Protein AF-E2Q698-F1 (afdb_monomer_lite)

Foldseek 3Di:
DVQLLVVLVVVCVVVVFDDDPCNSVVDPSQQQADPVRHGDPVSSCVVCVVRVCVVDPPDDPCVPVPDPDPPPDPDPPPPPVVVPDD

Sequence (86 aa):
MRLAHAELRVEATRAGIDLPDGFVELLDLSKLLGEDGEPSADAIGLALQPFQELKKPKFIQNLGLGRQGPSYAPAAHVSLDARERH

pLDDT: mean 76.77, std 12.14, range [50.34, 90.12]

Organism: Streptomyces clavuligerus (NCBI:txid1901)

Structure (mmCIF, N/CA/C/O backbone):
data_AF-E2Q698-F1
#
_entry.id   AF-E2Q698-F1
#
loop_
_atom_site.group_PDB
_atom_site.id
_atom_site.type_symbol
_atom_site.label_atom_id
_atom_site.label_alt_id
_atom_site.label_comp_id
_atom_site.label_asym_id
_atom_site.label_entity_id
_atom_site.label_seq_id
_atom_site.pdbx_PDB_ins_code
_atom_site.Cartn_x
_atom_site.Cartn_y
_atom_site.Cartn_z
_atom_site.occupancy
_atom_site.B_iso_or_equiv
_atom_site.auth_seq_id
_atom_site.auth_comp_id
_atom_site.auth_asym_id
_atom_site.auth_atom_id
_atom_site.pdbx_PDB_model_num
ATOM 1 N N . MET A 1 1 ? -10.668 -3.198 12.289 1.00 59.81 1 MET A N 1
ATOM 2 C CA . MET A 1 1 ? -9.439 -3.739 11.654 1.00 59.81 1 MET A CA 1
ATOM 3 C C . MET A 1 1 ? -9.704 -4.558 10.389 1.00 59.81 1 MET A C 1
ATOM 5 O O . MET A 1 1 ? -9.099 -4.255 9.374 1.00 59.81 1 MET A O 1
ATOM 9 N N . ARG A 1 2 ? -10.614 -5.548 10.387 1.00 65.50 2 ARG A N 1
ATOM 10 C CA . ARG A 1 2 ? -10.896 -6.385 9.194 1.00 65.50 2 ARG A CA 1
ATOM 11 C C . ARG A 1 2 ? -11.407 -5.597 7.970 1.00 65.50 2 ARG A C 1
ATOM 13 O O . ARG A 1 2 ? -11.191 -6.028 6.845 1.00 65.50 2 ARG A O 1
ATOM 20 N N . LEU A 1 3 ? -12.042 -4.444 8.203 1.00 77.56 3 LEU A N 1
ATOM 21 C CA . LEU A 1 3 ? -12.557 -3.558 7.157 1.00 77.56 3 LEU A CA 1
ATOM 22 C C . LEU A 1 3 ? -11.431 -2.862 6.372 1.00 77.56 3 LEU A C 1
ATOM 24 O O . LEU A 1 3 ? -11.434 -2.916 5.152 1.00 77.56 3 LEU A O 1
ATOM 28 N N . ALA A 1 4 ? -10.406 -2.330 7.047 1.00 80.31 4 ALA A N 1
ATOM 29 C CA . ALA A 1 4 ? -9.257 -1.697 6.387 1.00 80.31 4 ALA A CA 1
ATOM 30 C C . ALA A 1 4 ? -8.477 -2.670 5.482 1.00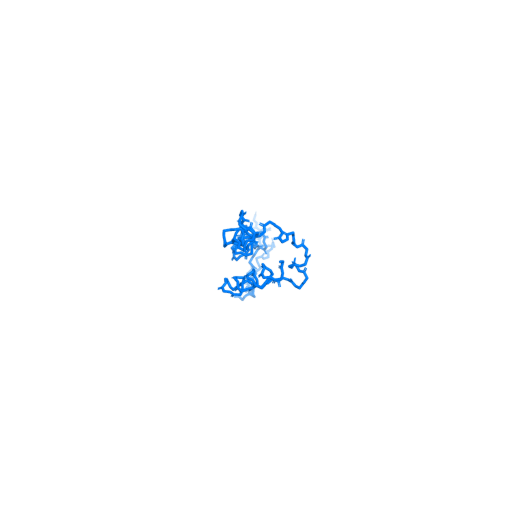 80.31 4 ALA A C 1
ATOM 32 O O . ALA A 1 4 ? -8.036 -2.294 4.400 1.00 80.31 4 ALA A O 1
ATOM 33 N N . HIS A 1 5 ? -8.356 -3.944 5.881 1.00 83.31 5 HIS A N 1
ATOM 34 C CA . HIS A 1 5 ? -7.806 -5.002 5.017 1.00 83.31 5 HIS A CA 1
ATOM 35 C C . HIS A 1 5 ? -8.631 -5.219 3.752 1.00 83.31 5 HIS A C 1
ATOM 37 O O . HIS A 1 5 ? -8.064 -5.423 2.680 1.00 83.31 5 HIS A O 1
ATOM 43 N N . ALA A 1 6 ? -9.957 -5.225 3.886 1.00 84.31 6 ALA A N 1
ATOM 44 C CA . ALA A 1 6 ? -10.853 -5.412 2.756 1.00 84.31 6 ALA A CA 1
ATOM 45 C C . ALA A 1 6 ? -10.772 -4.218 1.796 1.00 84.31 6 ALA A C 1
ATOM 47 O O . ALA A 1 6 ? -10.552 -4.429 0.608 1.00 84.31 6 ALA A O 1
ATOM 48 N N . GLU A 1 7 ? -10.846 -2.991 2.315 1.00 85.88 7 GLU A N 1
ATOM 49 C CA . GLU A 1 7 ? -10.769 -1.767 1.509 1.00 85.88 7 GLU A CA 1
ATOM 50 C C . GLU A 1 7 ? -9.427 -1.644 0.780 1.00 85.88 7 GLU A C 1
ATOM 52 O O . GLU A 1 7 ? -9.399 -1.418 -0.427 1.00 85.88 7 GLU A O 1
ATOM 57 N N . LEU A 1 8 ? -8.306 -1.917 1.459 1.00 87.56 8 LEU A N 1
ATOM 58 C CA . LEU A 1 8 ? -6.984 -1.928 0.826 1.00 87.56 8 LEU A CA 1
ATOM 59 C C . LEU A 1 8 ? -6.911 -2.926 -0.341 1.00 87.56 8 LEU A C 1
ATOM 61 O O . LEU A 1 8 ? -6.362 -2.609 -1.394 1.00 87.56 8 LEU A O 1
ATOM 65 N N . ARG A 1 9 ? -7.462 -4.136 -0.171 1.00 86.75 9 ARG A N 1
ATOM 66 C CA . ARG A 1 9 ? -7.483 -5.161 -1.230 1.00 86.75 9 ARG A CA 1
ATOM 67 C C . ARG A 1 9 ? -8.396 -4.770 -2.388 1.00 86.75 9 ARG A C 1
ATOM 69 O O . ARG A 1 9 ? -8.048 -5.022 -3.541 1.00 86.75 9 ARG A O 1
ATOM 76 N N . VAL A 1 10 ? -9.544 -4.160 -2.100 1.00 88.56 10 VAL A N 1
ATOM 77 C CA . VAL A 1 10 ? -10.471 -3.660 -3.123 1.00 88.56 10 VAL A CA 1
ATOM 78 C C . VAL A 1 10 ? -9.801 -2.558 -3.940 1.00 88.56 10 VAL A C 1
ATOM 80 O O . VAL A 1 10 ? -9.802 -2.638 -5.168 1.00 88.56 10 VAL A O 1
ATOM 83 N N . GLU A 1 11 ? -9.167 -1.586 -3.286 1.00 88.50 11 GLU A N 1
ATOM 84 C CA . GLU A 1 11 ? -8.463 -0.492 -3.960 1.00 88.50 11 GLU A CA 1
ATOM 85 C C . GLU A 1 11 ? -7.238 -0.972 -4.747 1.00 88.50 11 GLU A C 1
ATOM 87 O O . GLU A 1 11 ? -7.047 -0.570 -5.895 1.00 88.50 11 GLU A O 1
ATOM 92 N N . ALA A 1 12 ? -6.455 -1.914 -4.212 1.00 87.06 12 ALA A N 1
ATOM 93 C CA . ALA A 1 12 ? -5.353 -2.529 -4.954 1.00 87.06 12 ALA A CA 1
ATOM 94 C C . ALA A 1 12 ? -5.846 -3.224 -6.234 1.00 87.06 12 ALA A C 1
ATOM 96 O O . ALA A 1 12 ? -5.292 -3.014 -7.315 1.00 87.06 12 ALA A O 1
ATOM 97 N N . THR A 1 13 ? -6.942 -3.981 -6.129 1.00 87.94 13 THR A N 1
ATOM 98 C CA . THR A 1 13 ? -7.567 -4.655 -7.276 1.00 87.94 13 THR A CA 1
ATOM 99 C C . THR A 1 13 ? -8.062 -3.642 -8.310 1.00 87.94 13 THR A C 1
ATOM 101 O O . THR A 1 13 ? -7.794 -3.796 -9.501 1.00 87.94 13 THR A O 1
ATOM 104 N N . ARG A 1 14 ? -8.735 -2.568 -7.870 1.00 86.06 14 ARG A N 1
ATOM 105 C CA . ARG A 1 14 ? -9.192 -1.470 -8.742 1.00 86.06 14 ARG A CA 1
ATOM 106 C C . ARG A 1 14 ? -8.031 -0.787 -9.466 1.00 86.06 14 ARG A C 1
ATOM 108 O O . ARG A 1 14 ? -8.160 -0.452 -10.640 1.00 86.06 14 ARG A O 1
ATOM 115 N N . ALA A 1 15 ? -6.894 -0.626 -8.795 1.00 84.94 15 ALA A N 1
ATOM 116 C CA . ALA A 1 15 ? -5.679 -0.046 -9.362 1.00 84.94 15 ALA A CA 1
ATOM 117 C C . ALA A 1 15 ? -4.865 -1.025 -10.241 1.00 84.94 15 ALA A C 1
ATOM 119 O O . ALA A 1 15 ? -3.832 -0.642 -10.810 1.00 84.94 15 ALA A O 1
ATOM 120 N N . GLY A 1 16 ? -5.304 -2.284 -10.366 1.00 84.25 16 GLY A N 1
ATOM 121 C CA . GLY A 1 16 ? -4.577 -3.335 -11.079 1.00 84.25 16 GLY A CA 1
ATOM 122 C C . GLY A 1 16 ? -3.197 -3.579 -10.468 1.00 84.25 16 GLY A C 1
ATOM 123 O O . GLY A 1 16 ? -2.192 -3.566 -11.189 1.00 84.25 16 GLY A O 1
ATOM 124 N N . ILE A 1 17 ? -3.154 -3.669 -9.138 1.00 87.75 17 ILE A N 1
ATOM 125 C CA . ILE A 1 17 ? -1.975 -3.967 -8.328 1.00 87.75 17 ILE A CA 1
ATOM 126 C C . ILE A 1 17 ? -2.161 -5.355 -7.721 1.00 87.75 17 ILE A C 1
ATOM 128 O O . ILE A 1 17 ? -3.064 -5.566 -6.911 1.00 87.75 17 ILE A O 1
ATOM 132 N N . ASP A 1 18 ? -1.259 -6.270 -8.064 1.00 87.12 18 ASP A N 1
ATOM 133 C CA . ASP A 1 18 ? -1.162 -7.566 -7.402 1.00 87.12 18 ASP A CA 1
ATOM 134 C C . ASP A 1 18 ? -0.307 -7.415 -6.140 1.00 87.12 18 ASP A C 1
ATOM 136 O O . ASP A 1 18 ? 0.911 -7.225 -6.204 1.00 87.12 18 ASP A O 1
ATOM 140 N N . LEU A 1 19 ? -0.960 -7.451 -4.977 1.00 85.94 19 LEU A N 1
ATOM 141 C CA . LEU A 1 19 ? -0.270 -7.433 -3.690 1.00 85.94 19 LEU A CA 1
ATOM 142 C C . LEU A 1 19 ? 0.311 -8.825 -3.395 1.00 85.94 19 LEU A C 1
ATOM 144 O O . LEU A 1 19 ? -0.417 -9.809 -3.528 1.00 85.94 19 LEU A O 1
ATOM 148 N N . PRO A 1 20 ? 1.577 -8.929 -2.950 1.00 85.88 20 PRO A N 1
ATOM 149 C CA . PRO A 1 20 ? 2.158 -10.211 -2.568 1.00 85.88 20 PRO A CA 1
ATOM 150 C C . PRO A 1 20 ? 1.387 -10.883 -1.426 1.00 85.88 20 PRO A C 1
ATOM 152 O O . PRO A 1 20 ? 0.896 -10.211 -0.511 1.00 85.88 20 PRO A O 1
ATOM 155 N N . ASP A 1 21 ? 1.343 -12.214 -1.441 1.00 85.00 21 ASP A N 1
ATOM 156 C CA . ASP A 1 21 ? 0.735 -12.992 -0.362 1.00 85.00 21 ASP A CA 1
ATOM 157 C C . ASP A 1 21 ? 1.375 -12.646 0.991 1.00 85.00 21 ASP A C 1
ATOM 159 O O . ASP A 1 21 ? 2.592 -12.493 1.112 1.00 85.00 21 ASP A O 1
ATOM 163 N N . GLY A 1 22 ? 0.539 -12.466 2.015 1.00 83.56 22 GLY A N 1
ATOM 164 C CA . GLY A 1 22 ? 0.975 -12.083 3.362 1.00 83.56 22 GLY A CA 1
ATOM 165 C C . GLY A 1 22 ? 1.443 -10.628 3.517 1.00 83.56 22 GLY A C 1
ATOM 166 O O . GLY A 1 22 ? 1.572 -10.160 4.643 1.00 83.56 22 GLY A O 1
ATOM 167 N N . PHE A 1 23 ? 1.622 -9.847 2.441 1.00 86.12 23 PHE A N 1
ATOM 168 C CA . PHE A 1 23 ? 2.053 -8.440 2.542 1.00 86.12 23 PHE A CA 1
ATOM 169 C C . PHE A 1 23 ? 1.124 -7.614 3.437 1.00 86.12 23 PHE A C 1
ATOM 171 O O . PHE A 1 23 ? 1.555 -6.861 4.305 1.00 86.12 23 PHE A O 1
ATOM 178 N N . VAL A 1 24 ? -0.177 -7.810 3.248 1.00 84.38 24 VAL A N 1
ATOM 179 C CA . VAL A 1 24 ? -1.233 -7.093 3.964 1.00 84.38 24 VAL A CA 1
ATOM 180 C C . VAL A 1 24 ? -1.223 -7.401 5.474 1.00 84.38 24 VAL A C 1
ATOM 182 O O . VAL A 1 24 ? -1.695 -6.590 6.267 1.00 84.38 24 VAL A O 1
ATOM 185 N N . GLU A 1 25 ? -0.653 -8.534 5.893 1.00 86.00 25 GLU A N 1
ATOM 186 C CA . GLU A 1 25 ? -0.509 -8.936 7.303 1.00 86.00 25 GLU A CA 1
ATOM 187 C C . GLU A 1 25 ? 0.691 -8.266 7.986 1.00 86.00 25 GLU A C 1
ATOM 189 O O . GLU A 1 25 ? 0.717 -8.154 9.209 1.00 86.00 25 GLU A O 1
ATOM 194 N N . LEU A 1 26 ? 1.659 -7.785 7.199 1.00 84.75 26 LEU A N 1
ATOM 195 C CA . LEU A 1 26 ? 2.826 -7.042 7.681 1.00 84.75 26 LEU A CA 1
ATOM 196 C C . LEU A 1 26 ? 2.537 -5.548 7.872 1.00 84.75 26 LEU A C 1
ATOM 198 O O . LEU A 1 26 ? 3.341 -4.836 8.473 1.00 84.75 26 LEU A O 1
ATOM 202 N N . LEU A 1 27 ? 1.413 -5.059 7.344 1.00 85.25 27 LEU A N 1
ATOM 203 C CA . LEU A 1 27 ? 1.030 -3.657 7.441 1.00 85.25 27 LEU A CA 1
ATOM 204 C C . LEU A 1 27 ? 0.396 -3.343 8.797 1.00 85.25 27 LEU A C 1
ATOM 206 O O . LEU A 1 27 ? -0.545 -4.003 9.238 1.00 85.25 27 LEU A O 1
ATOM 210 N N . ASP A 1 28 ? 0.857 -2.256 9.415 1.00 87.12 28 ASP A N 1
ATOM 211 C CA . ASP A 1 28 ? 0.178 -1.655 10.561 1.00 87.12 28 ASP A CA 1
ATOM 212 C C . ASP A 1 28 ? -1.121 -0.975 10.102 1.00 87.12 28 ASP A C 1
ATOM 214 O O . ASP A 1 28 ? -1.130 0.148 9.594 1.00 87.12 28 ASP A O 1
ATOM 218 N N . LEU A 1 29 ? -2.240 -1.672 10.295 1.00 83.94 29 LEU A N 1
ATOM 219 C CA . LEU A 1 29 ? -3.563 -1.231 9.846 1.00 83.94 29 LEU A CA 1
ATOM 220 C C . LEU A 1 29 ? -4.073 0.012 10.559 1.00 83.94 29 LEU A C 1
ATOM 222 O O . LEU A 1 29 ? -4.956 0.673 10.023 1.00 83.94 29 LEU A O 1
ATOM 226 N N . SER A 1 30 ? -3.523 0.356 11.726 1.00 85.62 30 SER A N 1
ATOM 227 C CA . SER A 1 30 ? -3.885 1.603 12.404 1.00 85.62 30 SER A CA 1
ATOM 228 C C . SE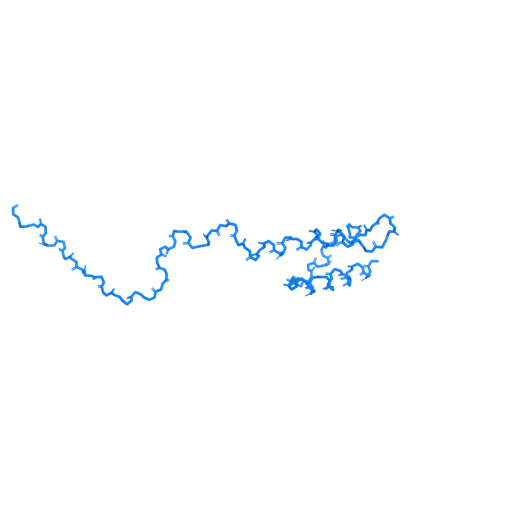R A 1 30 ? -3.507 2.832 11.574 1.00 85.62 30 SER A C 1
ATOM 230 O O . SER A 1 30 ? -4.154 3.867 11.682 1.00 85.62 30 SER A O 1
ATOM 232 N N . LYS A 1 31 ? -2.504 2.705 10.694 1.00 87.19 31 LYS A N 1
ATOM 233 C CA . LYS A 1 31 ? -2.053 3.767 9.785 1.00 87.19 31 LYS A CA 1
ATOM 234 C C . LYS A 1 31 ? -2.929 3.931 8.548 1.00 87.19 31 LYS A C 1
ATOM 236 O O . LYS A 1 31 ? -2.752 4.900 7.823 1.00 87.19 31 LYS A O 1
ATOM 241 N N . LEU A 1 32 ? -3.845 2.994 8.304 1.00 87.00 32 LEU A N 1
ATOM 242 C CA . LEU A 1 32 ? -4.803 3.054 7.198 1.00 87.00 32 LEU A CA 1
ATOM 243 C C . LEU A 1 32 ? -6.147 3.652 7.626 1.00 87.00 32 LEU A C 1
ATOM 245 O O . LEU A 1 32 ? -7.059 3.736 6.808 1.00 87.00 32 LEU A O 1
ATOM 249 N N . LEU A 1 33 ? -6.287 4.024 8.898 1.00 88.69 33 LEU A N 1
ATOM 250 C CA . LEU A 1 33 ? -7.505 4.607 9.444 1.00 88.69 33 LEU A CA 1
ATOM 251 C C . LEU A 1 33 ? -7.389 6.133 9.505 1.00 88.69 33 LEU A C 1
ATOM 253 O O . LEU A 1 33 ? -6.303 6.674 9.717 1.00 88.69 33 LEU A O 1
ATOM 257 N N . GLY A 1 34 ? -8.514 6.814 9.315 1.00 85.81 34 GLY A N 1
ATOM 258 C CA . GLY A 1 34 ? -8.671 8.240 9.565 1.00 85.81 34 GLY A CA 1
ATOM 259 C C . GLY A 1 34 ? -8.787 8.557 11.056 1.00 85.81 34 GLY A C 1
ATOM 260 O O . GLY A 1 34 ? -8.766 7.673 11.915 1.00 85.81 34 GLY A O 1
ATOM 261 N N . GLU A 1 35 ? -8.927 9.844 11.370 1.00 83.56 35 GLU A N 1
ATOM 262 C CA . GLU A 1 35 ? -9.101 10.331 12.749 1.00 83.56 35 GLU A CA 1
ATOM 263 C C . GLU A 1 35 ? -10.396 9.820 13.407 1.00 83.56 35 GLU A C 1
ATOM 265 O O . GLU A 1 35 ? -10.501 9.762 14.630 1.00 83.56 35 GLU A O 1
ATOM 270 N N . ASP A 1 36 ? -11.365 9.414 12.589 1.00 84.25 36 ASP A N 1
ATOM 271 C CA . ASP A 1 36 ? -12.640 8.807 12.966 1.00 84.25 36 ASP A CA 1
ATOM 272 C C . ASP A 1 36 ? -12.556 7.289 13.206 1.00 84.25 36 ASP A C 1
ATOM 274 O O . ASP A 1 36 ? -13.513 6.685 13.692 1.00 84.25 36 ASP A O 1
ATOM 278 N N . GLY A 1 37 ? -11.411 6.666 12.913 1.00 81.81 37 GLY A N 1
ATOM 279 C CA . GLY A 1 37 ? -11.216 5.222 13.023 1.00 81.81 37 GLY A CA 1
ATOM 280 C C . GLY A 1 37 ? -11.770 4.417 11.844 1.00 81.81 37 GLY A C 1
ATOM 281 O O . GLY A 1 37 ? -11.694 3.185 11.879 1.00 81.81 37 GLY A O 1
ATOM 282 N N . GLU A 1 38 ? -12.275 5.080 10.800 1.00 88.75 38 GLU A N 1
ATOM 283 C CA . GLU A 1 38 ? -12.721 4.451 9.555 1.00 88.75 38 GLU A CA 1
ATOM 284 C C . GLU A 1 38 ? -11.578 4.381 8.526 1.00 88.75 38 GLU A C 1
ATOM 286 O O . GLU A 1 38 ? -10.600 5.123 8.632 1.00 88.75 38 GLU A O 1
ATOM 291 N N . PRO A 1 39 ? -11.626 3.476 7.531 1.00 87.62 39 PR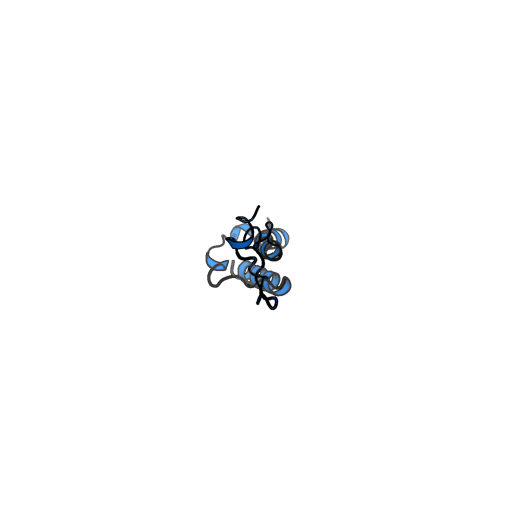O A N 1
ATOM 292 C CA . PRO A 1 39 ? -10.596 3.388 6.498 1.00 87.62 39 PRO A CA 1
ATOM 293 C C . PRO A 1 39 ? -10.433 4.708 5.730 1.00 87.62 39 PRO A C 1
ATOM 295 O O . PRO A 1 39 ? -11.374 5.213 5.123 1.00 87.62 39 PRO A O 1
ATOM 298 N N . SER A 1 40 ? -9.214 5.246 5.717 1.00 90.12 40 SER A N 1
ATOM 299 C CA . SER A 1 40 ? -8.886 6.475 4.999 1.00 90.12 40 SER A CA 1
ATOM 300 C C . SER A 1 40 ? -8.446 6.161 3.572 1.00 90.12 40 SER A C 1
ATOM 302 O O . SER A 1 40 ? -7.420 5.513 3.351 1.00 90.12 40 SER A O 1
ATOM 304 N N . ALA A 1 41 ? -9.203 6.666 2.595 1.00 88.25 41 ALA A N 1
ATOM 305 C CA . ALA A 1 41 ? -8.876 6.529 1.177 1.00 88.25 41 ALA A CA 1
ATOM 306 C C . ALA A 1 41 ? -7.503 7.137 0.836 1.00 88.25 41 ALA A C 1
ATOM 308 O O . ALA A 1 41 ? -6.751 6.552 0.059 1.00 88.25 41 ALA A O 1
ATOM 309 N N . ASP A 1 42 ? -7.143 8.257 1.467 1.00 88.44 42 ASP A N 1
ATOM 310 C CA . ASP A 1 42 ? -5.858 8.927 1.245 1.00 88.44 42 ASP A CA 1
ATOM 311 C C . ASP A 1 42 ? -4.688 8.078 1.759 1.00 88.44 42 ASP A C 1
ATOM 313 O O . ASP A 1 42 ? -3.697 7.873 1.054 1.00 88.44 42 ASP A O 1
ATOM 317 N N . ALA A 1 43 ? -4.815 7.527 2.971 1.00 89.94 43 ALA A N 1
ATOM 318 C CA . ALA A 1 43 ? -3.790 6.666 3.557 1.00 89.94 43 ALA A CA 1
ATOM 319 C C . ALA A 1 43 ? -3.619 5.362 2.762 1.00 89.94 43 ALA A C 1
ATOM 321 O O . ALA A 1 43 ? -2.496 4.916 2.518 1.00 89.94 43 ALA A O 1
ATOM 322 N N . ILE A 1 44 ? -4.731 4.775 2.312 1.00 89.44 44 ILE A N 1
ATOM 323 C CA . ILE A 1 44 ? -4.740 3.597 1.438 1.00 89.44 44 ILE A CA 1
ATOM 324 C C . ILE A 1 44 ? -4.075 3.919 0.093 1.00 89.44 44 ILE A C 1
ATOM 326 O O . ILE A 1 44 ? -3.230 3.153 -0.370 1.00 89.44 44 ILE A O 1
ATOM 330 N N . GLY A 1 45 ? -4.388 5.068 -0.509 1.00 88.31 45 GLY A N 1
ATOM 331 C CA . GLY A 1 45 ? -3.766 5.525 -1.752 1.00 88.31 45 GLY A CA 1
ATOM 332 C C . GLY A 1 45 ? -2.247 5.667 -1.627 1.00 88.31 45 GLY A C 1
ATOM 333 O O . GLY A 1 45 ? -1.509 5.153 -2.470 1.00 88.31 45 GLY A O 1
ATOM 334 N N . LEU A 1 46 ? -1.770 6.278 -0.538 1.00 89.62 46 LEU A N 1
ATOM 335 C CA . LEU A 1 46 ? -0.338 6.392 -0.238 1.00 89.62 46 LEU A CA 1
ATOM 336 C C . LEU A 1 46 ? 0.331 5.025 -0.051 1.00 89.62 46 LEU A C 1
ATOM 338 O O . LEU A 1 46 ? 1.433 4.807 -0.552 1.00 89.62 46 LEU A O 1
ATOM 342 N N . ALA A 1 47 ? -0.335 4.084 0.622 1.00 89.06 47 ALA A N 1
ATOM 343 C CA . ALA A 1 47 ? 0.188 2.732 0.807 1.00 89.06 47 ALA A CA 1
ATOM 344 C C . ALA A 1 47 ? 0.341 1.970 -0.524 1.00 89.06 47 ALA A C 1
ATOM 346 O O . ALA A 1 47 ? 1.238 1.137 -0.664 1.00 89.06 47 ALA A O 1
ATOM 347 N N . LEU A 1 48 ? -0.512 2.263 -1.510 1.00 88.88 48 LEU A N 1
ATOM 348 C CA . LEU A 1 48 ? -0.501 1.618 -2.824 1.00 88.88 48 LEU A CA 1
ATOM 349 C C . LEU A 1 48 ? 0.398 2.320 -3.855 1.00 88.88 48 LEU A C 1
ATOM 351 O O . LEU A 1 48 ? 0.782 1.694 -4.846 1.00 88.88 48 LEU A O 1
ATOM 355 N N . GLN A 1 49 ? 0.778 3.580 -3.629 1.00 87.94 49 GLN A N 1
ATOM 356 C CA . GLN A 1 49 ? 1.602 4.374 -4.549 1.00 87.94 49 GLN A CA 1
ATOM 357 C C . GLN A 1 49 ? 2.896 3.664 -5.010 1.00 87.94 49 GLN A C 1
ATOM 359 O O . GLN A 1 49 ? 3.149 3.644 -6.221 1.00 87.94 49 GLN A O 1
ATOM 364 N N . PRO A 1 50 ? 3.691 3.009 -4.135 1.00 84.75 50 PRO A N 1
ATOM 365 C CA . PRO A 1 50 ? 4.933 2.356 -4.557 1.00 84.75 50 PRO A CA 1
ATOM 366 C C . PRO A 1 50 ? 4.720 1.273 -5.621 1.00 84.75 50 PRO A C 1
ATOM 368 O O . PRO A 1 50 ? 5.547 1.097 -6.514 1.00 84.75 50 PRO A O 1
ATOM 371 N N . PHE A 1 51 ? 3.586 0.571 -5.578 1.00 83.00 51 PHE A N 1
ATOM 372 C CA . PHE A 1 51 ? 3.266 -0.484 -6.539 1.00 83.00 51 PHE A CA 1
ATOM 373 C C . PHE A 1 51 ? 2.870 0.064 -7.916 1.00 83.00 51 PHE A C 1
ATOM 375 O O . PHE A 1 51 ? 3.008 -0.626 -8.928 1.00 83.00 51 PHE A O 1
ATOM 382 N N . GLN A 1 52 ? 2.414 1.316 -7.982 1.00 76.50 52 GLN A N 1
ATOM 383 C CA . GLN A 1 52 ? 2.116 1.990 -9.244 1.00 76.50 52 GLN A CA 1
ATOM 384 C C . GLN A 1 52 ? 3.392 2.502 -9.923 1.00 76.50 52 GLN A C 1
ATOM 386 O O . GLN A 1 52 ? 3.523 2.416 -11.146 1.00 76.50 52 GLN A O 1
ATOM 391 N N . GLU A 1 53 ? 4.359 2.983 -9.139 1.00 67.12 53 GLU A N 1
ATOM 392 C CA . GLU A 1 53 ? 5.633 3.512 -9.641 1.00 67.12 53 GLU A CA 1
ATOM 393 C C . GLU A 1 53 ? 6.534 2.420 -10.243 1.00 67.12 53 GLU A C 1
ATOM 395 O O . GLU A 1 53 ? 7.237 2.670 -11.224 1.00 67.12 53 GLU A O 1
ATOM 400 N N . LEU A 1 54 ? 6.435 1.176 -9.757 1.00 61.50 54 LEU A N 1
ATOM 401 C CA . LEU A 1 54 ? 7.151 0.021 -10.321 1.00 61.50 54 LEU A CA 1
ATOM 402 C C . LEU A 1 54 ? 6.806 -0.263 -11.795 1.00 61.50 54 LEU A C 1
ATOM 404 O O . LEU A 1 54 ? 7.608 -0.882 -12.495 1.00 61.50 54 LEU A O 1
ATOM 408 N N . LYS A 1 55 ? 5.665 0.228 -12.309 1.00 60.44 55 LYS A N 1
ATOM 409 C CA . LYS A 1 55 ? 5.297 0.095 -13.733 1.00 60.44 55 LYS A CA 1
ATOM 410 C C . LYS A 1 55 ? 6.226 0.888 -14.664 1.00 60.44 55 LYS A C 1
ATOM 412 O O . LYS A 1 55 ? 6.231 0.638 -15.869 1.00 60.44 55 LYS A O 1
ATOM 417 N N . LYS A 1 56 ? 7.016 1.836 -14.146 1.00 60.78 56 LYS A N 1
ATOM 418 C CA . LYS A 1 56 ? 7.979 2.623 -14.928 1.00 60.78 56 LYS A CA 1
ATOM 419 C C . LYS A 1 56 ? 9.351 2.560 -14.259 1.00 60.78 56 LYS A C 1
ATOM 421 O O . LYS A 1 56 ? 9.614 3.348 -13.352 1.00 60.78 56 LYS A O 1
ATOM 426 N N . PRO A 1 57 ? 10.250 1.653 -14.684 1.00 65.25 57 PRO A N 1
ATOM 427 C CA . PRO A 1 57 ? 11.578 1.604 -14.100 1.00 65.25 57 PRO A CA 1
ATOM 428 C C . PRO A 1 57 ? 12.268 2.957 -14.304 1.00 65.25 57 PRO A C 1
ATOM 430 O O . PRO A 1 57 ? 12.412 3.437 -15.428 1.00 65.25 57 PRO A O 1
ATOM 433 N N . LYS A 1 58 ? 12.684 3.578 -13.195 1.00 70.88 58 LYS A N 1
ATOM 434 C CA . LYS A 1 58 ? 13.373 4.881 -13.176 1.00 70.88 58 LYS A CA 1
ATOM 435 C C . LYS A 1 58 ? 14.664 4.872 -14.001 1.00 70.88 58 LYS A C 1
ATOM 437 O O . LYS A 1 58 ? 15.104 5.914 -14.477 1.00 70.88 58 LYS A O 1
ATOM 442 N N . PHE A 1 59 ? 15.255 3.693 -14.173 1.00 74.56 59 PHE A N 1
ATOM 443 C CA . PHE A 1 59 ? 16.473 3.476 -14.937 1.00 74.56 59 PHE A CA 1
ATOM 444 C C . PHE A 1 59 ? 16.221 2.493 -16.078 1.00 74.56 59 PHE A C 1
ATOM 446 O O . PHE A 1 59 ? 15.454 1.538 -15.945 1.00 74.56 59 PHE A O 1
ATOM 453 N N . ILE A 1 60 ? 16.892 2.726 -17.205 1.00 75.00 60 ILE A N 1
ATOM 454 C CA . ILE A 1 60 ? 16.845 1.837 -18.365 1.00 75.00 60 ILE A CA 1
ATOM 455 C C . ILE A 1 60 ? 17.493 0.508 -17.960 1.00 75.00 60 ILE A C 1
ATOM 457 O O . ILE A 1 60 ? 18.707 0.436 -17.797 1.00 75.00 60 ILE A O 1
ATOM 461 N N . GLN A 1 61 ? 16.682 -0.544 -17.833 1.00 73.81 61 GLN A N 1
ATOM 462 C CA . GLN A 1 61 ? 17.127 -1.876 -17.391 1.00 73.81 61 GLN A CA 1
ATOM 463 C C . GLN A 1 61 ? 18.186 -2.496 -18.318 1.00 73.81 61 GLN A C 1
ATOM 465 O O . GLN A 1 61 ? 18.983 -3.324 -17.895 1.00 73.81 61 GLN A O 1
ATOM 470 N N . ASN A 1 62 ? 18.223 -2.053 -19.577 1.00 72.69 62 ASN A N 1
ATOM 471 C CA . ASN A 1 62 ? 19.119 -2.582 -20.604 1.00 72.69 62 ASN A CA 1
ATOM 472 C C . ASN A 1 62 ? 20.325 -1.676 -20.898 1.00 72.69 62 ASN A C 1
ATOM 474 O O . ASN A 1 62 ? 21.030 -1.888 -21.888 1.00 72.69 62 ASN A O 1
ATOM 478 N N . LEU A 1 63 ? 20.567 -0.643 -20.085 1.00 77.56 63 LEU A N 1
ATOM 479 C CA . LEU A 1 63 ? 21.701 0.250 -20.297 1.00 77.56 63 LEU A CA 1
ATOM 480 C C . LEU A 1 63 ? 23.012 -0.518 -20.066 1.00 77.56 63 LEU A C 1
ATOM 482 O O . LEU A 1 63 ? 23.261 -1.022 -18.978 1.00 77.56 63 LEU A O 1
ATOM 486 N N . GLY A 1 64 ? 23.846 -0.619 -21.103 1.00 76.94 64 GLY A N 1
ATOM 487 C CA . GLY A 1 64 ? 25.124 -1.340 -21.050 1.00 76.94 64 GLY A CA 1
ATOM 488 C C . GLY A 1 64 ? 25.057 -2.833 -21.398 1.00 76.94 64 GLY A C 1
ATOM 489 O O . GLY A 1 64 ? 26.107 -3.447 -21.549 1.00 76.94 64 GLY A O 1
ATOM 490 N N . LEU A 1 65 ? 23.867 -3.412 -21.617 1.00 77.81 65 LEU A N 1
ATOM 491 C CA . LEU A 1 65 ? 23.725 -4.828 -22.007 1.00 77.81 65 LEU A CA 1
ATOM 492 C C . LEU A 1 65 ? 24.035 -5.105 -23.493 1.00 77.81 65 LEU A C 1
ATOM 494 O O . LEU A 1 65 ? 23.987 -6.254 -23.931 1.00 77.81 65 LEU A O 1
ATOM 498 N N . GLY A 1 66 ? 24.361 -4.071 -24.277 1.00 72.31 66 GLY A N 1
ATOM 499 C CA . GLY A 1 66 ? 24.559 -4.190 -25.722 1.00 72.31 66 GLY A CA 1
ATOM 500 C C . GLY A 1 66 ? 23.268 -4.551 -26.470 1.00 72.31 66 GLY A C 1
ATOM 501 O O . GLY A 1 66 ? 22.170 -4.547 -25.914 1.00 72.31 66 GLY A O 1
ATOM 502 N N . ARG A 1 67 ? 23.375 -4.830 -27.774 1.00 69.56 67 ARG A N 1
ATOM 503 C CA . ARG A 1 67 ? 22.224 -5.222 -28.602 1.00 69.56 67 ARG A CA 1
ATOM 504 C C . ARG A 1 67 ? 21.772 -6.630 -28.207 1.00 69.56 67 ARG A C 1
ATOM 506 O O . ARG A 1 67 ? 22.465 -7.595 -28.508 1.00 69.56 67 ARG A O 1
ATOM 513 N N . GLN A 1 68 ? 20.598 -6.751 -27.593 1.00 68.44 68 GLN A N 1
ATOM 514 C CA . GLN A 1 68 ? 19.970 -8.045 -27.328 1.00 68.44 68 GLN A CA 1
ATOM 515 C C . GLN A 1 68 ? 18.950 -8.373 -28.424 1.00 68.44 68 GLN A C 1
ATOM 517 O O . GLN A 1 68 ? 17.956 -7.675 -28.606 1.00 68.44 68 GLN A O 1
ATOM 522 N N . GLY A 1 69 ? 19.243 -9.417 -29.195 1.00 66.75 69 GLY A N 1
ATOM 523 C CA . GLY A 1 69 ? 18.422 -9.935 -30.289 1.00 66.75 69 GLY A CA 1
ATOM 524 C C . GLY A 1 69 ? 19.263 -10.823 -31.212 1.00 66.75 69 GLY A C 1
ATOM 525 O O . GLY A 1 69 ? 20.488 -10.674 -31.232 1.00 66.75 69 GLY A O 1
ATOM 526 N N . PRO A 1 70 ? 18.659 -11.752 -31.977 1.00 53.53 70 PRO A N 1
ATOM 527 C CA . PRO A 1 70 ? 19.406 -12.556 -32.931 1.00 53.53 70 PRO A CA 1
ATOM 528 C C . PRO A 1 70 ? 20.022 -11.629 -33.983 1.00 53.53 70 PRO A C 1
ATOM 530 O O . PRO A 1 70 ? 19.326 -10.945 -34.735 1.00 53.53 70 PRO A O 1
ATOM 533 N N . SER A 1 71 ? 21.352 -11.580 -34.008 1.00 57.66 71 SER A N 1
ATOM 534 C CA . SER A 1 71 ? 22.102 -10.852 -35.023 1.00 57.66 71 SER A CA 1
ATOM 535 C C . SER A 1 71 ? 22.009 -11.610 -36.346 1.00 57.66 71 SER A C 1
ATOM 537 O O . SER A 1 71 ? 22.897 -12.382 -36.688 1.00 57.66 71 SER A O 1
ATOM 539 N N . TYR A 1 72 ? 20.940 -11.395 -37.113 1.00 54.00 72 TYR A N 1
ATOM 540 C CA . TYR A 1 72 ? 20.908 -11.762 -38.532 1.00 54.00 72 TYR A CA 1
ATOM 541 C C . TYR A 1 72 ? 21.617 -10.685 -39.358 1.00 54.00 72 TYR A C 1
ATOM 543 O O . TYR A 1 72 ? 21.027 -9.938 -40.129 1.00 54.00 72 TYR A O 1
ATOM 551 N N . ALA A 1 73 ? 22.916 -10.573 -39.130 1.00 58.59 73 ALA A N 1
ATOM 552 C CA . ALA A 1 73 ? 23.861 -10.048 -40.096 1.00 58.59 73 ALA A CA 1
ATOM 553 C C . ALA A 1 73 ? 25.203 -10.686 -39.731 1.00 58.59 73 ALA A C 1
ATOM 555 O O . ALA A 1 73 ? 25.658 -10.477 -38.600 1.00 58.59 73 ALA A O 1
ATOM 556 N N . PRO A 1 74 ? 25.825 -11.487 -40.614 1.00 51.19 74 PRO A N 1
ATOM 557 C CA . PRO A 1 74 ? 27.205 -11.873 -40.395 1.00 51.19 74 PRO A CA 1
ATOM 558 C C . PRO A 1 74 ? 28.006 -10.573 -40.332 1.00 51.19 74 PRO A C 1
ATOM 560 O O . PRO A 1 74 ? 28.041 -9.805 -41.295 1.00 51.19 74 PRO A O 1
ATOM 563 N N . ALA A 1 75 ? 28.594 -10.287 -39.171 1.00 59.03 75 ALA A N 1
ATOM 564 C CA . ALA A 1 75 ? 29.627 -9.276 -39.095 1.00 59.03 75 ALA A CA 1
ATOM 565 C C . ALA A 1 75 ? 30.690 -9.690 -40.116 1.00 59.03 75 ALA A C 1
ATOM 567 O O . ALA A 1 75 ? 31.200 -10.809 -40.057 1.00 59.03 75 ALA A O 1
ATOM 568 N N . ALA A 1 76 ? 30.968 -8.830 -41.096 1.00 60.38 76 ALA A N 1
ATOM 569 C CA . ALA A 1 76 ? 32.090 -9.044 -41.989 1.00 60.38 76 ALA A CA 1
ATOM 570 C C . ALA A 1 76 ? 33.345 -9.103 -41.111 1.00 60.38 76 ALA A C 1
ATOM 572 O O . ALA A 1 76 ? 33.795 -8.086 -40.581 1.00 60.38 76 ALA A O 1
ATOM 573 N N . 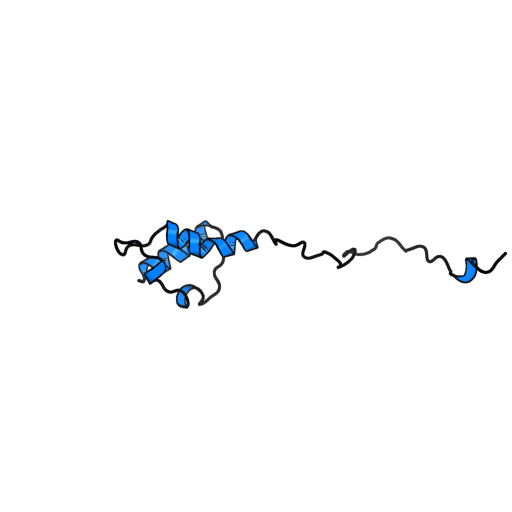HIS A 1 77 ? 33.862 -10.310 -40.889 1.00 58.28 77 HIS A N 1
ATOM 574 C CA . HIS A 1 77 ? 35.140 -10.509 -40.233 1.00 58.28 77 HIS A CA 1
ATOM 575 C C . HIS A 1 77 ? 36.205 -9.953 -41.177 1.00 58.28 77 HIS A C 1
ATOM 577 O O . HIS A 1 77 ? 36.637 -10.619 -42.114 1.00 58.28 77 HIS A O 1
ATOM 583 N N . VAL A 1 78 ? 36.591 -8.696 -40.968 1.00 65.19 78 VAL A N 1
ATOM 584 C CA . VAL A 1 78 ? 37.793 -8.146 -41.587 1.00 65.19 78 VAL A CA 1
ATOM 585 C C . VAL A 1 78 ? 38.967 -8.838 -40.904 1.00 65.19 78 VAL A C 1
ATOM 587 O O . VAL A 1 78 ? 39.231 -8.595 -39.726 1.00 65.19 78 VAL A O 1
ATOM 590 N N . SER A 1 79 ? 39.639 -9.741 -41.619 1.00 63.16 79 SER A N 1
ATOM 591 C CA . SER A 1 79 ? 40.873 -10.362 -41.138 1.00 63.16 79 SER A CA 1
ATOM 592 C C . SER A 1 79 ? 41.896 -9.280 -40.788 1.00 63.16 79 SER A C 1
ATOM 594 O O . SER A 1 79 ? 42.192 -8.406 -41.603 1.00 63.16 79 SER A O 1
ATOM 596 N N . LEU A 1 80 ? 42.471 -9.365 -39.585 1.00 60.47 80 LEU A N 1
ATOM 597 C CA . LEU A 1 80 ? 43.584 -8.514 -39.134 1.00 60.47 80 LEU A CA 1
ATOM 598 C C . LEU A 1 80 ? 44.821 -8.622 -40.045 1.00 60.47 80 LEU A C 1
ATOM 600 O O . LEU A 1 80 ? 45.628 -7.700 -40.091 1.00 60.47 80 LEU A O 1
ATOM 604 N N . ASP A 1 81 ? 44.900 -9.698 -40.828 1.00 61.31 81 ASP A N 1
ATOM 605 C CA . ASP A 1 81 ? 45.922 -9.981 -41.843 1.00 61.31 81 ASP A CA 1
ATOM 606 C C . ASP A 1 81 ? 45.956 -8.960 -43.003 1.00 61.31 81 ASP A C 1
ATOM 608 O O . ASP A 1 81 ? 46.917 -8.881 -43.763 1.00 61.31 81 ASP A O 1
ATOM 612 N N . ALA A 1 82 ? 44.912 -8.136 -43.152 1.00 58.00 82 ALA A N 1
ATOM 613 C CA . ALA A 1 82 ? 44.864 -7.084 -44.170 1.00 58.00 82 ALA A CA 1
ATOM 614 C C . ALA A 1 82 ? 45.637 -5.807 -43.783 1.00 58.00 82 ALA A C 1
ATOM 616 O O . ALA A 1 82 ? 45.747 -4.898 -44.602 1.00 58.00 82 ALA A O 1
ATOM 617 N N . ARG A 1 83 ? 46.146 -5.704 -42.545 1.00 60.22 83 ARG A N 1
ATOM 618 C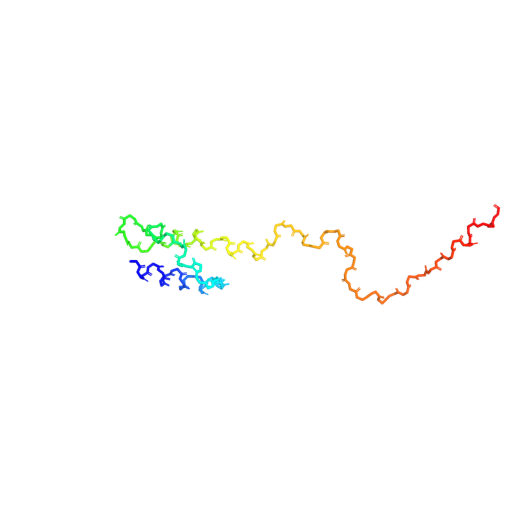 CA . ARG A 1 83 ? 46.861 -4.509 -42.054 1.00 60.22 83 ARG A CA 1
ATOM 619 C C . ARG A 1 83 ? 48.383 -4.567 -42.224 1.00 60.22 83 ARG A C 1
ATOM 621 O O . ARG A 1 83 ? 49.030 -3.548 -42.033 1.00 60.22 83 ARG A O 1
ATOM 628 N N . GLU A 1 84 ? 48.937 -5.710 -42.621 1.00 54.31 84 GLU A N 1
ATOM 629 C CA . GLU A 1 84 ? 50.390 -5.958 -42.720 1.00 54.31 84 GLU A CA 1
ATOM 630 C C . GLU A 1 84 ? 50.895 -6.002 -44.178 1.00 54.31 84 GLU A C 1
ATOM 632 O O . GLU A 1 84 ? 51.842 -6.707 -44.520 1.00 54.31 84 GLU A O 1
ATOM 637 N N . ARG A 1 85 ? 50.269 -5.248 -45.088 1.00 59.19 85 ARG A N 1
ATOM 638 C CA . ARG A 1 85 ? 50.854 -4.976 -46.409 1.00 59.19 85 ARG A CA 1
ATOM 639 C C . ARG A 1 85 ? 50.779 -3.487 -46.691 1.00 5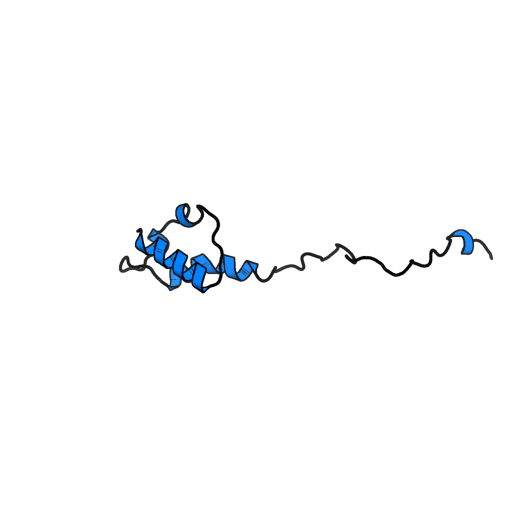9.19 85 ARG A C 1
ATOM 641 O O . ARG A 1 85 ? 49.744 -3.032 -47.164 1.00 59.19 85 ARG A O 1
ATOM 648 N N . HIS A 1 86 ? 51.844 -2.765 -46.354 1.00 50.34 86 HIS A N 1
ATOM 649 C CA . HIS A 1 86 ? 52.534 -1.786 -47.205 1.00 50.34 86 HIS A CA 1
ATOM 650 C C . HIS A 1 86 ? 53.638 -1.071 -46.426 1.00 50.34 86 HIS A C 1
ATOM 652 O O . HIS A 1 86 ? 53.338 -0.520 -45.346 1.00 50.34 86 HIS A O 1
#

Secondary structure (DSSP, 8-state):
-HHHHHHHHHHHHHTT--PPTTHHHHS-GGGGB-TTSSBPHHHHHHHHHHHHHTTS-SS-TTTTS---S---S------GGGGS--

Radius of gyration: 26.18 Å; chains: 1; bounding box: 65×23×60 Å